Protein AF-A0A923TZ06-F1 (afdb_monomer_lite)

Secondary structure (DSSP, 8-state):
-HHHHHHHS--TTHHHHHHHHHHHHHHH-SSHHHHHHHHHHHHHHHHHHHHH-TT-HHHHHHHHHHHHHS-GGG--GGGHHHHHHHHHHHGGGS-HHHHHHHHHHTTT-SS--GGGG--

Radius of gyration: 14.11 Å; chains: 1; bounding box: 33×33×34 Å

Foldseek 3Di:
DQLVVLVPDPDPCSQLSNLLVLQVVLVVDDDPVSSVVSNVSSCCRLVVVCVVVVLPLLSLVSLLVSLQVDDVVVVSVPCNVVSLVSCLVCLVVDDPVSNVVLCVCLVPDPRDHNVSNPD

Sequence (119 aa):
MAIELVNKSKLKEETAYTGALLMRKAGIASSLKEKLDLFKQGRKKLDGEIEKEHNNAEYRFLRLMIQENAPSVLGYKQSVKEDKELIVSQYHSMDSAVKIAILNYTKTSKVLIKEDFQN

pLDDT: mean 94.45, std 6.36, range [60.38, 98.5]

Structure (mmCIF, N/CA/C/O backbone):
data_AF-A0A923TZ06-F1
#
_entry.id   AF-A0A923TZ06-F1
#
loop_
_atom_site.group_PDB
_atom_site.id
_atom_site.type_symbol
_atom_site.label_atom_id
_atom_site.label_alt_id
_atom_site.label_comp_id
_atom_site.label_asym_id
_atom_site.label_entity_id
_atom_site.label_seq_id
_atom_site.pdbx_PDB_ins_code
_atom_site.Cartn_x
_atom_site.Cartn_y
_atom_site.Cartn_z
_atom_site.occupancy
_atom_site.B_iso_or_equiv
_atom_site.auth_seq_id
_atom_site.auth_comp_id
_atom_site.auth_asym_id
_atom_site.auth_atom_id
_atom_site.pdbx_PDB_model_num
ATOM 1 N N . MET A 1 1 ? 6.301 9.762 15.675 1.00 70.81 1 MET A N 1
ATOM 2 C CA . MET A 1 1 ? 7.634 9.429 15.129 1.00 70.81 1 MET A CA 1
ATOM 3 C C . MET A 1 1 ? 7.627 9.132 13.626 1.00 70.81 1 MET A C 1
ATOM 5 O O . MET A 1 1 ? 8.034 10.008 12.889 1.00 70.81 1 MET A O 1
ATOM 9 N N . ALA A 1 2 ? 7.149 7.981 13.120 1.00 79.12 2 ALA A N 1
ATOM 10 C CA . ALA A 1 2 ? 7.295 7.647 11.684 1.00 79.12 2 ALA A CA 1
ATOM 11 C C . ALA A 1 2 ? 6.600 8.632 10.714 1.00 79.12 2 ALA A C 1
ATOM 13 O O . ALA A 1 2 ? 7.237 9.127 9.794 1.00 79.12 2 ALA A O 1
ATOM 14 N N . ILE A 1 3 ? 5.326 8.975 10.951 1.00 81.62 3 ILE A N 1
ATOM 15 C CA . ILE A 1 3 ? 4.594 9.955 10.118 1.00 81.62 3 ILE A CA 1
ATOM 16 C C . ILE A 1 3 ? 5.247 11.344 10.191 1.00 81.62 3 ILE A C 1
ATOM 18 O O . ILE A 1 3 ? 5.364 12.032 9.188 1.00 81.62 3 ILE A O 1
ATOM 22 N N . GLU A 1 4 ? 5.719 11.753 11.369 1.00 78.06 4 GLU A N 1
ATOM 23 C CA . GLU A 1 4 ? 6.384 13.052 11.547 1.00 78.06 4 GLU A CA 1
ATOM 24 C C . GLU A 1 4 ? 7.727 13.120 10.815 1.00 78.06 4 GLU A C 1
ATOM 26 O O . GLU A 1 4 ? 8.094 14.187 10.338 1.00 78.06 4 GLU A O 1
ATOM 31 N N . LEU A 1 5 ? 8.459 12.004 10.728 1.00 80.38 5 LEU A N 1
ATOM 32 C CA . LEU A 1 5 ? 9.695 11.920 9.949 1.00 80.38 5 LEU A CA 1
ATOM 33 C C . LEU A 1 5 ? 9.408 12.069 8.455 1.00 80.38 5 LEU A C 1
ATOM 35 O O . LEU A 1 5 ? 10.096 12.837 7.791 1.00 80.38 5 LEU A O 1
ATOM 39 N N . VAL A 1 6 ? 8.368 11.395 7.952 1.00 84.19 6 VAL A N 1
ATOM 40 C CA . VAL A 1 6 ? 7.929 11.520 6.555 1.00 84.19 6 VAL A CA 1
ATOM 41 C C . VAL A 1 6 ? 7.504 12.957 6.260 1.00 84.19 6 VAL A C 1
ATOM 43 O O . VAL A 1 6 ? 8.051 13.561 5.349 1.00 84.19 6 VAL A O 1
ATOM 46 N N . ASN A 1 7 ? 6.651 13.561 7.087 1.00 80.00 7 ASN A N 1
ATOM 47 C CA . ASN A 1 7 ? 6.188 14.938 6.873 1.00 80.00 7 ASN A CA 1
ATOM 48 C C . ASN A 1 7 ? 7.303 15.999 6.962 1.00 80.00 7 ASN A C 1
ATOM 50 O O . ASN A 1 7 ? 7.144 17.119 6.490 1.00 80.00 7 ASN A O 1
ATOM 54 N N . LYS A 1 8 ? 8.420 15.690 7.632 1.00 78.38 8 LYS A N 1
ATOM 55 C CA . LYS A 1 8 ? 9.607 16.563 7.683 1.00 78.38 8 LYS A CA 1
ATOM 56 C C . LYS A 1 8 ? 10.597 16.280 6.554 1.00 78.38 8 LYS A C 1
ATOM 58 O O . LYS A 1 8 ? 11.542 17.047 6.369 1.00 78.38 8 LYS A O 1
ATOM 63 N N . SER A 1 9 ? 10.425 15.172 5.842 1.00 76.38 9 SER A N 1
ATOM 64 C CA . SER A 1 9 ? 11.245 14.818 4.691 1.00 76.38 9 SER A CA 1
ATOM 65 C C . SER A 1 9 ? 10.830 15.649 3.473 1.00 76.38 9 SER A C 1
ATOM 67 O O . SER A 1 9 ? 9.700 16.109 3.385 1.00 76.38 9 SER A O 1
ATOM 69 N N . LYS A 1 10 ? 11.742 15.849 2.517 1.00 81.50 10 LYS A N 1
ATOM 70 C CA . LYS A 1 10 ? 11.429 16.468 1.214 1.00 81.50 10 LYS A CA 1
ATOM 71 C C . LYS A 1 10 ? 11.184 15.403 0.137 1.00 81.50 10 LYS A C 1
ATOM 73 O O . LYS A 1 10 ? 11.588 15.587 -1.008 1.00 81.50 10 LYS A O 1
ATOM 78 N N . LEU A 1 11 ? 10.624 14.258 0.530 1.00 82.31 11 LEU A N 1
ATOM 79 C CA . LEU A 1 11 ? 10.358 13.149 -0.383 1.00 82.31 11 LEU A CA 1
ATOM 80 C C . LEU A 1 11 ? 9.192 13.509 -1.300 1.00 82.31 11 LEU A C 1
ATOM 82 O O . LEU A 1 11 ? 8.203 14.090 -0.856 1.00 82.31 11 LEU A O 1
ATOM 86 N N . LYS A 1 12 ? 9.290 13.135 -2.575 1.00 86.69 12 LYS A N 1
ATOM 87 C CA . LYS A 1 12 ? 8.192 13.328 -3.529 1.00 86.69 12 LYS A CA 1
ATOM 88 C C . LYS A 1 12 ? 6.991 12.445 -3.147 1.00 86.69 12 LYS A C 1
ATOM 90 O O . LYS A 1 12 ? 5.843 12.818 -3.361 1.00 86.69 12 LYS A O 1
ATOM 95 N N . GLU A 1 13 ? 7.269 11.321 -2.498 1.00 91.50 13 GLU A N 1
ATOM 96 C CA . GLU A 1 13 ? 6.350 10.252 -2.116 1.00 91.50 13 GLU A CA 1
ATOM 97 C C . GLU A 1 13 ? 5.674 10.491 -0.749 1.00 91.50 13 GLU A C 1
ATOM 99 O O . GLU A 1 13 ? 4.907 9.647 -0.276 1.00 91.50 13 GLU A O 1
ATOM 104 N N . GLU A 1 14 ? 5.931 11.637 -0.096 1.00 93.06 14 GLU A N 1
ATOM 105 C CA . GLU A 1 14 ? 5.487 11.954 1.274 1.00 93.06 14 GLU A CA 1
ATOM 106 C C . GLU A 1 14 ? 4.001 11.634 1.500 1.00 93.06 14 GLU A C 1
ATOM 108 O O . GLU A 1 14 ? 3.627 10.981 2.479 1.00 93.06 14 GLU A O 1
ATOM 113 N N . THR A 1 15 ? 3.138 12.060 0.573 1.00 95.88 15 THR A N 1
ATOM 114 C CA . THR A 1 15 ? 1.687 11.886 0.712 1.00 95.88 15 THR A CA 1
ATOM 115 C C . THR A 1 15 ? 1.281 10.414 0.668 1.00 95.88 15 THR A C 1
ATOM 117 O O . THR A 1 15 ? 0.458 9.995 1.490 1.00 95.88 15 THR A O 1
ATOM 120 N N . ALA A 1 16 ? 1.871 9.621 -0.232 1.00 97.19 16 ALA A N 1
ATOM 121 C CA . ALA A 1 16 ? 1.590 8.193 -0.356 1.00 97.19 16 ALA A CA 1
ATOM 122 C C . ALA A 1 16 ? 2.058 7.430 0.893 1.00 97.19 16 ALA A C 1
ATOM 124 O O . ALA A 1 16 ? 1.291 6.658 1.478 1.00 97.19 16 ALA A O 1
ATOM 125 N N . TYR A 1 17 ? 3.273 7.715 1.372 1.00 96.62 17 TYR A N 1
ATOM 126 C CA . TYR A 1 17 ? 3.815 7.119 2.596 1.00 96.62 17 TYR A CA 1
ATOM 127 C C . TYR A 1 17 ? 2.995 7.478 3.832 1.00 96.62 17 TYR A C 1
ATOM 129 O O . TYR A 1 17 ? 2.642 6.596 4.620 1.00 96.62 17 TYR A O 1
ATOM 137 N N . THR A 1 18 ? 2.623 8.748 3.993 1.00 97.12 18 THR A N 1
ATOM 138 C CA . THR A 1 18 ? 1.745 9.170 5.088 1.00 97.12 18 THR A CA 1
ATOM 139 C C . THR A 1 18 ? 0.382 8.489 4.992 1.00 97.12 18 THR A C 1
ATOM 141 O O . THR A 1 18 ? -0.148 8.042 6.011 1.00 97.12 18 THR A O 1
ATOM 144 N N . GLY A 1 19 ? -0.165 8.330 3.783 1.00 97.94 19 GLY A N 1
ATOM 145 C CA . GLY A 1 19 ? -1.387 7.564 3.546 1.00 97.94 19 GLY A CA 1
ATOM 146 C C . GLY A 1 19 ? -1.286 6.126 4.058 1.00 97.94 19 GLY A C 1
ATOM 147 O O . GLY A 1 19 ? -2.084 5.704 4.900 1.00 97.94 19 GLY A O 1
ATOM 148 N N . ALA A 1 20 ? -0.250 5.404 3.632 1.00 97.62 20 ALA A N 1
ATOM 149 C CA . ALA A 1 20 ? -0.012 4.024 4.040 1.00 97.62 20 ALA A CA 1
ATOM 150 C C . ALA A 1 20 ? 0.202 3.879 5.559 1.00 97.62 20 ALA A C 1
ATOM 152 O O . ALA A 1 20 ? -0.364 2.988 6.200 1.00 97.62 20 ALA A O 1
ATOM 153 N N . LEU A 1 21 ? 0.969 4.789 6.168 1.00 97.19 21 LEU A N 1
ATOM 154 C CA . LEU A 1 21 ? 1.223 4.791 7.610 1.00 97.19 21 LEU A CA 1
ATOM 155 C C . LEU A 1 21 ? -0.043 5.056 8.430 1.00 97.19 21 LEU A C 1
ATOM 157 O O . LEU A 1 21 ? -0.219 4.435 9.480 1.00 97.19 21 LEU A O 1
ATOM 161 N N . LEU A 1 22 ? -0.941 5.928 7.964 1.00 98.19 22 LEU A N 1
ATOM 162 C CA . LEU A 1 22 ? -2.236 6.158 8.611 1.00 98.19 22 LEU A CA 1
ATOM 163 C C . LEU A 1 22 ? -3.113 4.901 8.576 1.00 98.19 22 LEU A C 1
ATOM 165 O O . LEU A 1 22 ? -3.673 4.522 9.605 1.00 98.19 22 LEU A O 1
ATOM 169 N N . MET A 1 23 ? -3.178 4.202 7.438 1.00 97.81 23 MET A N 1
ATOM 170 C CA . MET A 1 23 ? -3.941 2.949 7.331 1.00 97.81 23 MET A CA 1
ATOM 171 C C . MET A 1 23 ? -3.335 1.840 8.194 1.00 97.81 23 MET A C 1
ATOM 173 O O . MET A 1 23 ? -4.064 1.095 8.847 1.00 97.81 23 MET A O 1
ATOM 177 N N . ARG A 1 24 ? -2.003 1.762 8.283 1.00 95.81 24 ARG A N 1
ATOM 178 C CA . ARG A 1 24 ? -1.333 0.845 9.214 1.00 95.81 24 ARG A CA 1
ATOM 179 C C . ARG A 1 24 ? -1.646 1.195 10.670 1.00 95.81 24 ARG A C 1
ATOM 181 O O . ARG A 1 24 ? -1.942 0.300 11.459 1.00 95.81 24 ARG A O 1
ATOM 188 N N . LYS A 1 25 ? -1.629 2.486 11.027 1.00 96.00 25 LYS A N 1
ATOM 189 C CA . LYS A 1 25 ? -1.999 2.965 12.368 1.00 96.00 25 LYS A CA 1
ATOM 190 C C . LYS A 1 25 ? -3.449 2.605 12.707 1.00 96.00 25 LYS A C 1
ATOM 192 O O . LYS A 1 25 ? -3.720 2.205 13.836 1.00 96.00 25 LYS A O 1
ATOM 197 N N . ALA A 1 26 ? -4.359 2.657 11.734 1.00 96.69 26 ALA A N 1
ATOM 198 C CA . ALA A 1 26 ? -5.741 2.218 11.913 1.00 96.69 26 ALA A CA 1
ATOM 199 C C . ALA A 1 26 ? -5.851 0.750 12.362 1.00 96.69 26 ALA A C 1
ATOM 201 O O . ALA A 1 26 ? -6.737 0.416 13.143 1.00 96.69 26 ALA A O 1
ATOM 202 N N . GLY A 1 27 ? -4.943 -0.129 11.925 1.00 93.81 27 GLY A N 1
ATOM 203 C CA . GLY A 1 27 ? -4.931 -1.536 12.339 1.00 93.81 27 GLY A CA 1
ATOM 204 C C . GLY A 1 27 ? -4.688 -1.745 13.839 1.00 93.81 27 GLY A C 1
ATOM 205 O O . GLY A 1 27 ? -5.172 -2.727 14.401 1.00 93.81 27 GLY A O 1
ATOM 206 N N . ILE A 1 28 ? -3.999 -0.804 14.495 1.00 94.62 28 ILE A N 1
ATOM 207 C CA . ILE A 1 28 ? -3.585 -0.898 15.906 1.00 94.62 28 ILE A CA 1
ATOM 208 C C . ILE A 1 28 ? -4.276 0.115 16.834 1.00 94.62 28 ILE A C 1
ATOM 210 O O . ILE A 1 28 ? -4.014 0.108 18.032 1.00 94.62 28 ILE A O 1
ATOM 214 N N . ALA A 1 29 ? -5.134 0.995 16.311 1.00 95.62 29 ALA A N 1
ATOM 215 C CA . ALA A 1 29 ? -5.852 1.980 17.123 1.00 95.62 29 ALA A CA 1
ATOM 216 C C . ALA A 1 29 ? -6.884 1.322 18.061 1.00 95.62 29 ALA A C 1
ATOM 218 O O . ALA A 1 29 ? -7.399 0.238 17.778 1.00 95.62 29 ALA A O 1
ATOM 219 N N . SER A 1 30 ? -7.219 1.980 19.174 1.00 93.31 30 SER A N 1
ATOM 220 C CA . SER A 1 30 ? -8.024 1.362 20.241 1.00 93.31 30 SER A CA 1
ATOM 221 C C . SER A 1 30 ? -9.529 1.406 19.974 1.00 93.31 30 SER A C 1
ATOM 223 O O . SER A 1 30 ? -10.240 0.453 20.285 1.00 93.31 30 SER A O 1
ATOM 225 N N . SER A 1 31 ? -10.039 2.494 19.387 1.00 96.44 31 SER A N 1
ATOM 226 C CA . SER A 1 31 ? -11.482 2.688 19.182 1.00 96.44 31 SER A CA 1
ATOM 227 C C . SER A 1 31 ? -11.898 2.486 17.726 1.00 96.44 31 SER A C 1
ATOM 229 O O . SER A 1 31 ? -11.190 2.895 16.809 1.00 96.44 31 SER A O 1
ATOM 231 N N . LEU A 1 32 ? -13.085 1.914 17.489 1.00 94.25 32 LEU A N 1
ATOM 232 C CA . LEU A 1 32 ? -13.605 1.703 16.130 1.00 94.25 32 LEU A CA 1
ATOM 233 C C . LEU A 1 32 ? -13.704 3.013 15.331 1.00 94.25 32 LEU A C 1
ATOM 235 O O . LEU A 1 32 ? -13.368 3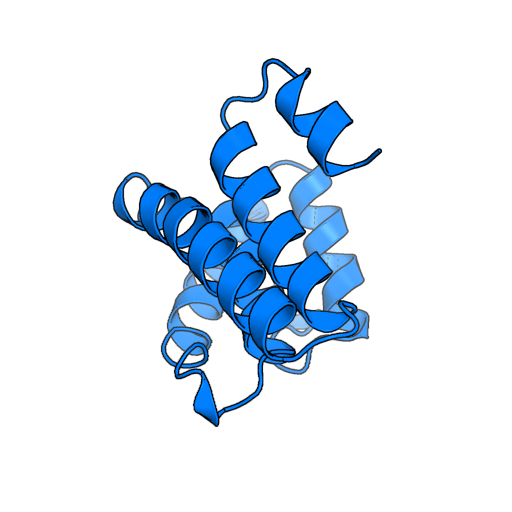.039 14.149 1.00 94.25 32 LEU A O 1
ATOM 239 N N . LYS A 1 33 ? -14.126 4.103 15.984 1.00 96.25 33 LYS A N 1
ATOM 240 C CA . LYS A 1 33 ? -14.206 5.431 15.365 1.00 96.25 33 LYS A CA 1
ATOM 241 C C . LYS A 1 33 ? -12.837 5.884 14.853 1.00 96.25 33 LYS A C 1
ATOM 243 O O . LYS A 1 33 ? -12.735 6.291 13.702 1.00 96.25 33 LYS A O 1
ATOM 248 N N . GLU A 1 34 ? -11.800 5.767 15.681 1.00 96.75 34 GLU A N 1
ATOM 249 C CA . GLU A 1 34 ? -10.433 6.137 15.306 1.00 96.75 34 GLU A CA 1
ATOM 250 C C . GLU A 1 34 ? -9.882 5.232 14.198 1.00 96.75 34 GLU A C 1
ATOM 252 O O . GLU A 1 34 ? -9.304 5.736 13.238 1.00 96.75 34 GLU A O 1
ATOM 257 N N . LYS A 1 35 ? -10.123 3.912 14.265 1.00 96.69 35 LYS A N 1
ATOM 258 C CA . LYS A 1 35 ? -9.746 2.981 13.186 1.00 96.69 35 LYS A CA 1
ATOM 259 C C . LYS A 1 35 ? -10.328 3.430 11.846 1.00 96.69 35 LYS A C 1
ATOM 261 O O . LYS A 1 35 ? -9.608 3.531 10.857 1.00 96.69 35 LYS A O 1
ATOM 266 N N . LEU A 1 36 ? -11.631 3.710 11.809 1.00 96.62 36 LEU A N 1
ATOM 267 C CA . LEU A 1 36 ? -12.316 4.107 10.580 1.00 96.62 36 LEU A CA 1
ATOM 268 C C . LEU A 1 36 ? -11.841 5.467 10.063 1.00 96.62 36 LEU A C 1
ATOM 270 O O . LEU A 1 36 ? -11.671 5.625 8.857 1.00 96.62 36 LEU A O 1
ATOM 274 N N . ASP A 1 37 ? -11.626 6.431 10.953 1.00 97.56 37 ASP A N 1
ATOM 275 C CA . ASP A 1 37 ? -11.149 7.765 10.594 1.00 97.56 37 ASP A CA 1
ATOM 276 C C . ASP A 1 37 ? -9.732 7.719 9.998 1.00 97.56 37 ASP A C 1
ATOM 278 O O . ASP A 1 37 ? -9.517 8.152 8.864 1.00 97.56 37 ASP A O 1
ATOM 282 N N . LEU A 1 38 ? -8.790 7.074 10.696 1.00 98.12 38 LEU A N 1
ATOM 283 C CA . LEU A 1 38 ? -7.417 6.889 10.221 1.00 98.12 38 LEU A CA 1
ATOM 284 C C . LEU A 1 38 ? -7.367 6.131 8.891 1.00 98.12 38 LEU A C 1
ATOM 286 O O . LEU A 1 38 ? -6.635 6.527 7.983 1.00 98.12 38 LEU A O 1
ATOM 290 N N . PHE A 1 39 ? -8.163 5.066 8.751 1.00 97.75 39 PHE A N 1
ATOM 291 C CA . PHE A 1 39 ? -8.212 4.293 7.515 1.00 97.75 39 PHE A CA 1
ATOM 292 C C . PHE A 1 39 ? -8.730 5.138 6.348 1.00 97.75 39 PHE A C 1
ATOM 294 O O . PHE A 1 39 ? -8.129 5.122 5.279 1.00 97.75 39 PHE A O 1
ATOM 301 N N . LYS A 1 40 ? -9.806 5.912 6.542 1.00 97.81 40 LYS A N 1
ATOM 302 C CA . LYS A 1 40 ? -10.367 6.788 5.498 1.00 97.81 40 LYS A CA 1
ATOM 303 C C . LYS A 1 40 ? -9.394 7.892 5.091 1.00 97.81 40 LYS A C 1
ATOM 305 O O . LYS A 1 40 ? -9.231 8.140 3.898 1.00 97.81 40 LYS A O 1
ATOM 310 N N . GLN A 1 41 ? -8.736 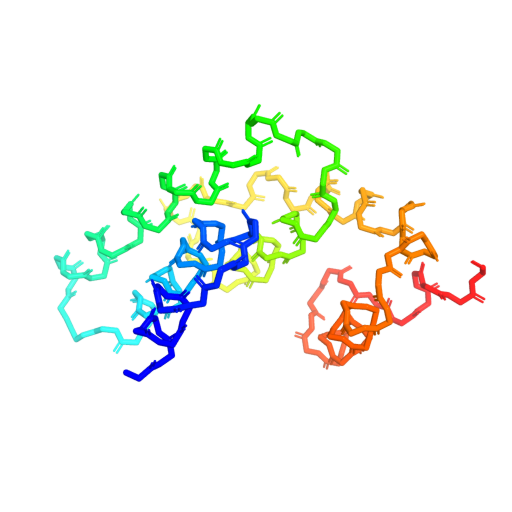8.532 6.056 1.00 98.19 41 GLN A N 1
ATOM 311 C CA . GLN A 1 41 ? -7.734 9.562 5.777 1.00 98.19 41 GLN A CA 1
ATOM 312 C C . GLN A 1 41 ? -6.535 8.990 5.019 1.00 98.19 41 GLN A C 1
ATOM 314 O O . GLN A 1 41 ? -6.093 9.575 4.030 1.00 98.19 41 GLN A O 1
ATOM 319 N N . GLY A 1 42 ? -6.038 7.835 5.462 1.00 98.25 42 GLY A N 1
ATOM 320 C CA . GLY A 1 42 ? -4.927 7.157 4.813 1.00 98.25 42 GLY A CA 1
ATOM 321 C C . GLY A 1 42 ? -5.268 6.703 3.395 1.00 98.25 42 GLY A C 1
ATOM 322 O O . GLY A 1 42 ? -4.524 7.004 2.464 1.00 98.25 42 GLY A O 1
ATOM 323 N N . ARG A 1 43 ? -6.451 6.099 3.219 1.00 98.06 43 ARG A N 1
ATOM 324 C CA . ARG A 1 43 ? -6.983 5.680 1.918 1.00 98.06 43 ARG A CA 1
ATOM 325 C C . ARG A 1 43 ? -7.083 6.852 0.954 1.00 98.06 43 ARG A C 1
ATOM 327 O O . ARG A 1 43 ? -6.575 6.760 -0.150 1.00 98.06 43 ARG A O 1
ATOM 334 N N . L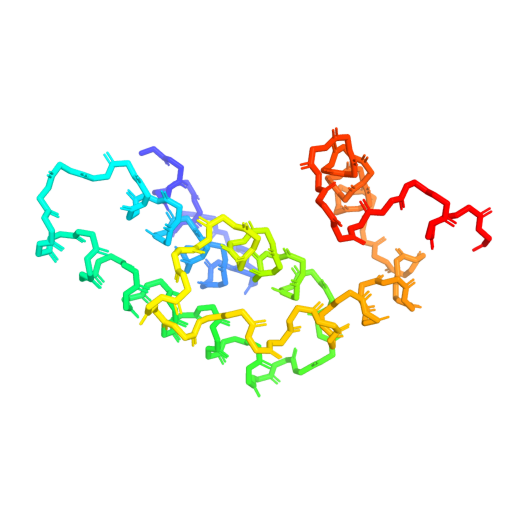YS A 1 44 ? -7.671 7.976 1.381 1.00 98.38 44 LYS A N 1
ATOM 335 C CA . LYS A 1 44 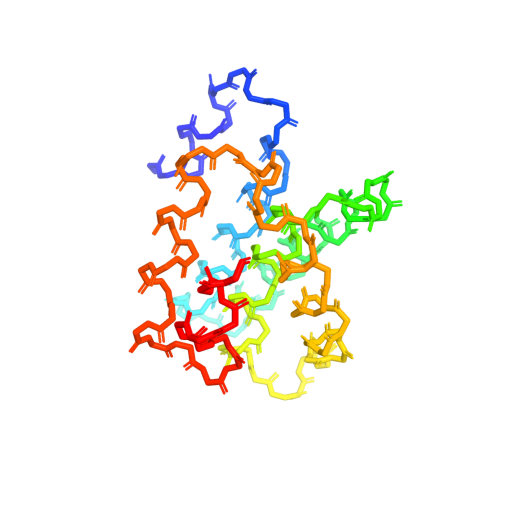? -7.795 9.181 0.545 1.00 98.38 44 LYS A CA 1
ATOM 336 C C . LYS A 1 44 ? -6.438 9.677 0.036 1.00 98.38 44 LYS A C 1
ATOM 338 O O . LYS A 1 44 ? -6.349 10.133 -1.096 1.00 98.38 44 LYS A O 1
ATOM 343 N N . LYS A 1 45 ? -5.399 9.617 0.873 1.00 98.44 45 LYS A N 1
ATOM 344 C CA . LYS A 1 45 ? -4.044 10.039 0.496 1.00 98.44 45 LYS A CA 1
ATOM 345 C C . LYS A 1 45 ? -3.393 9.055 -0.472 1.00 98.44 45 LYS A C 1
A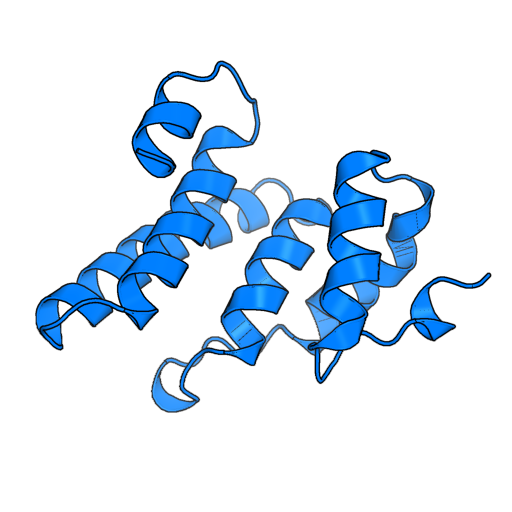TOM 347 O O . LYS A 1 45 ? -2.972 9.470 -1.541 1.00 98.44 45 LYS A O 1
ATOM 352 N N . LEU A 1 46 ? -3.332 7.773 -0.110 1.00 98.50 46 LEU A N 1
ATOM 353 C CA . LEU A 1 46 ? -2.652 6.766 -0.923 1.00 98.50 46 LEU A CA 1
ATOM 354 C C . LEU A 1 46 ? -3.375 6.522 -2.252 1.00 98.50 46 LEU A C 1
ATOM 356 O O . LEU A 1 46 ? -2.743 6.584 -3.301 1.00 98.50 46 LEU A O 1
ATOM 360 N N . ASP A 1 47 ? -4.693 6.303 -2.218 1.00 98.19 47 ASP A N 1
ATOM 361 C CA . ASP A 1 47 ? -5.479 6.085 -3.436 1.00 98.19 47 ASP A CA 1
ATOM 362 C C . ASP A 1 47 ? -5.438 7.339 -4.330 1.00 98.19 47 ASP A C 1
ATOM 364 O O . ASP A 1 47 ? -5.315 7.211 -5.541 1.00 98.19 47 ASP A O 1
ATOM 368 N N . GLY A 1 48 ? -5.431 8.546 -3.747 1.00 98.12 48 GLY A N 1
ATOM 369 C CA . GLY A 1 48 ? -5.308 9.794 -4.505 1.00 98.12 48 GLY A CA 1
ATOM 370 C C . GLY A 1 48 ? -3.954 9.977 -5.204 1.00 98.12 48 GLY A C 1
ATOM 371 O O . GLY A 1 48 ? -3.906 10.537 -6.295 1.00 98.12 48 GLY A O 1
ATOM 372 N N . GLU A 1 49 ? -2.850 9.499 -4.624 1.00 98.19 49 GLU A N 1
ATOM 373 C CA . GLU A 1 49 ? -1.548 9.484 -5.314 1.00 98.19 49 GLU A CA 1
ATOM 374 C C . GLU A 1 49 ? -1.490 8.391 -6.389 1.00 98.19 49 GLU A C 1
ATOM 376 O O . GLU A 1 49 ? -0.943 8.614 -7.466 1.00 98.19 49 GLU A O 1
ATOM 381 N N . ILE A 1 50 ? -2.130 7.243 -6.155 1.00 98.19 50 ILE A N 1
ATOM 382 C CA . ILE A 1 50 ? -2.287 6.178 -7.157 1.00 98.19 50 ILE A CA 1
ATOM 383 C C . ILE A 1 50 ? -3.130 6.643 -8.351 1.00 98.19 50 ILE A C 1
ATOM 385 O O . ILE A 1 50 ? -2.868 6.247 -9.485 1.00 98.19 50 ILE A O 1
ATOM 389 N N . GLU A 1 51 ? -4.137 7.481 -8.120 1.00 97.62 51 GLU A N 1
ATOM 390 C CA . GLU A 1 51 ? -4.938 8.085 -9.185 1.00 97.62 51 GLU A CA 1
ATOM 391 C C . GLU A 1 51 ? -4.137 9.078 -10.037 1.00 97.62 51 GLU A C 1
ATOM 393 O O . GLU A 1 51 ? -4.412 9.233 -11.220 1.00 97.62 51 GLU A O 1
ATOM 398 N N . LYS A 1 52 ? -3.126 9.743 -9.471 1.00 97.50 52 LYS A N 1
ATOM 399 C CA . LYS A 1 52 ? -2.251 10.653 -10.230 1.00 97.50 52 LYS A CA 1
ATOM 400 C C . LYS A 1 52 ? -1.140 9.903 -10.953 1.00 97.50 52 LYS A C 1
ATOM 402 O O . LYS A 1 52 ? -0.803 10.231 -12.086 1.00 97.50 52 LYS A O 1
ATOM 407 N N . GLU A 1 53 ? -0.567 8.902 -10.294 1.00 96.31 53 GLU A N 1
ATOM 408 C CA . GLU A 1 53 ? 0.543 8.104 -10.802 1.00 96.31 53 GLU A CA 1
ATOM 409 C C . GLU A 1 53 ? 0.116 6.636 -10.955 1.00 96.31 53 GLU A C 1
ATOM 411 O O . GLU A 1 53 ? 0.615 5.734 -10.280 1.00 96.31 53 GLU A O 1
ATOM 416 N N . HIS A 1 54 ? -0.810 6.380 -11.886 1.00 95.12 54 HIS A N 1
ATOM 417 C CA . HIS A 1 54 ? -1.403 5.055 -12.113 1.00 95.12 54 HIS A CA 1
ATOM 418 C C . HIS A 1 54 ? -0.402 3.933 -12.409 1.00 95.12 54 HIS A C 1
ATOM 420 O O . HIS A 1 54 ? -0.744 2.771 -12.218 1.00 95.12 54 HIS A O 1
ATOM 426 N N . ASN A 1 55 ? 0.812 4.251 -12.853 1.00 95.38 55 ASN A N 1
ATOM 427 C CA . ASN A 1 55 ? 1.848 3.261 -13.137 1.00 95.38 55 ASN A CA 1
ATOM 428 C C . ASN A 1 55 ? 2.935 3.203 -12.058 1.00 95.38 55 ASN A C 1
ATOM 430 O O . ASN A 1 55 ? 3.905 2.483 -12.247 1.00 95.38 55 ASN A O 1
ATOM 434 N N . ASN A 1 56 ? 2.796 3.927 -10.943 1.00 97.12 56 ASN A N 1
ATOM 435 C CA . ASN A 1 56 ? 3.767 3.884 -9.856 1.00 97.12 56 ASN A CA 1
ATOM 436 C C . ASN A 1 56 ? 3.603 2.585 -9.050 1.00 97.12 56 ASN A C 1
ATOM 438 O O . ASN A 1 56 ? 2.716 2.440 -8.201 1.00 97.12 56 ASN A O 1
ATOM 442 N N . ALA A 1 57 ? 4.461 1.613 -9.349 1.00 97.56 57 ALA A N 1
ATOM 443 C CA . ALA A 1 57 ? 4.397 0.290 -8.754 1.00 97.56 57 ALA A CA 1
ATOM 444 C C . ALA A 1 57 ? 4.850 0.254 -7.279 1.00 97.56 57 ALA A C 1
ATOM 446 O O . ALA A 1 57 ? 4.435 -0.639 -6.540 1.00 97.56 57 ALA A O 1
ATOM 447 N N . GLU A 1 58 ? 5.597 1.254 -6.800 1.00 97.44 58 GLU A N 1
ATOM 448 C CA . GLU A 1 58 ? 5.866 1.412 -5.367 1.00 97.44 58 GLU A CA 1
ATOM 449 C C . GLU A 1 58 ? 4.584 1.768 -4.601 1.00 97.44 58 GLU A C 1
ATOM 451 O O . GLU A 1 58 ? 4.283 1.166 -3.568 1.00 97.44 58 GLU A O 1
ATOM 456 N N . TYR A 1 59 ? 3.763 2.677 -5.132 1.00 98.19 59 TYR A N 1
ATOM 457 C CA . TYR A 1 59 ? 2.480 3.011 -4.506 1.00 98.19 59 TYR A CA 1
ATOM 458 C C . TYR A 1 59 ? 1.520 1.820 -4.512 1.00 98.19 59 TYR A C 1
ATOM 460 O O . TYR A 1 59 ? 0.811 1.586 -3.529 1.00 98.19 59 TYR A O 1
ATOM 468 N N . ARG A 1 60 ? 1.539 1.014 -5.582 1.00 98.31 60 ARG A N 1
ATOM 469 C CA . ARG A 1 60 ? 0.801 -0.256 -5.611 1.00 98.31 60 ARG A CA 1
ATOM 470 C C . ARG A 1 60 ? 1.298 -1.237 -4.563 1.00 98.31 60 ARG A C 1
ATOM 472 O O . ARG A 1 60 ? 0.476 -1.865 -3.903 1.00 98.31 60 ARG A O 1
ATOM 479 N N . PHE A 1 61 ? 2.607 -1.320 -4.342 1.00 98.44 61 PHE A N 1
ATOM 480 C CA . PHE A 1 61 ? 3.163 -2.152 -3.279 1.00 98.44 61 PHE A CA 1
ATOM 481 C C . PHE A 1 61 ? 2.687 -1.711 -1.888 1.00 98.44 61 PHE A C 1
ATOM 483 O O . PHE A 1 61 ? 2.242 -2.549 -1.100 1.00 98.44 61 PHE A O 1
ATOM 490 N N . LEU A 1 62 ? 2.679 -0.404 -1.603 1.00 98.19 62 LEU A N 1
ATOM 491 C CA . LEU A 1 62 ? 2.115 0.128 -0.355 1.00 98.19 62 LEU A CA 1
ATOM 492 C C . LEU A 1 62 ? 0.649 -0.275 -0.172 1.00 98.19 62 LEU A C 1
ATOM 494 O O . LEU A 1 62 ? 0.263 -0.725 0.911 1.00 98.19 62 LEU A O 1
ATOM 498 N N . ARG A 1 63 ? -0.164 -0.130 -1.227 1.00 98.44 63 ARG A N 1
ATOM 499 C CA . ARG A 1 63 ? -1.583 -0.491 -1.193 1.00 98.44 63 ARG A CA 1
ATOM 500 C C . ARG A 1 63 ? -1.765 -1.987 -0.966 1.00 98.44 63 ARG A C 1
ATOM 502 O O . ARG A 1 63 ? -2.485 -2.353 -0.037 1.00 98.44 63 ARG A O 1
ATOM 509 N N . LEU A 1 64 ? -1.067 -2.836 -1.718 1.00 98.50 64 LEU A N 1
ATOM 510 C CA . LEU A 1 64 ? -1.148 -4.293 -1.608 1.00 98.50 64 LEU A CA 1
ATOM 511 C C . LEU A 1 64 ? -0.877 -4.770 -0.176 1.00 98.50 64 LEU A C 1
ATOM 513 O O . LEU A 1 64 ? -1.685 -5.520 0.378 1.00 98.50 64 LEU A O 1
ATOM 517 N N . MET A 1 65 ? 0.176 -4.256 0.475 1.00 97.56 65 MET A N 1
ATOM 518 C CA . MET A 1 65 ? 0.481 -4.599 1.873 1.00 97.56 65 MET A CA 1
ATOM 519 C C . MET A 1 65 ? -0.700 -4.336 2.821 1.00 97.56 65 MET A C 1
ATOM 521 O O . MET A 1 65 ? -0.939 -5.087 3.772 1.00 97.56 65 MET A O 1
ATOM 525 N N . ILE A 1 66 ? -1.453 -3.261 2.582 1.00 97.50 66 ILE A N 1
ATOM 526 C CA . ILE A 1 66 ? -2.619 -2.892 3.391 1.00 97.50 66 ILE A CA 1
ATOM 527 C C . ILE A 1 66 ? -3.820 -3.767 3.025 1.00 97.50 66 ILE A C 1
ATOM 529 O O . ILE A 1 66 ? -4.531 -4.231 3.917 1.00 97.50 66 ILE A O 1
ATOM 533 N N . GLN A 1 67 ? -4.041 -4.029 1.736 1.00 97.69 67 GLN A N 1
ATOM 534 C CA . GLN A 1 67 ? -5.145 -4.858 1.251 1.00 97.69 67 GLN A CA 1
ATOM 535 C C . GLN A 1 67 ? -5.104 -6.276 1.822 1.00 97.69 67 GLN A C 1
ATOM 537 O O . GLN A 1 67 ? -6.138 -6.790 2.255 1.00 97.69 67 GLN A O 1
ATOM 542 N N . GLU A 1 68 ? -3.925 -6.895 1.886 1.00 96.19 68 GLU A N 1
ATOM 543 C CA . GLU A 1 68 ? -3.761 -8.251 2.424 1.00 96.19 68 GLU A CA 1
ATOM 544 C C . GLU A 1 68 ? -4.157 -8.368 3.904 1.00 96.19 68 GLU A C 1
ATOM 546 O O . GLU A 1 68 ? -4.625 -9.422 4.350 1.00 96.19 68 GLU A O 1
ATOM 551 N N . ASN A 1 69 ? -4.029 -7.268 4.649 1.00 93.62 69 ASN A N 1
ATOM 552 C CA . ASN A 1 69 ? -4.292 -7.199 6.085 1.00 93.62 69 ASN A CA 1
ATOM 553 C C . ASN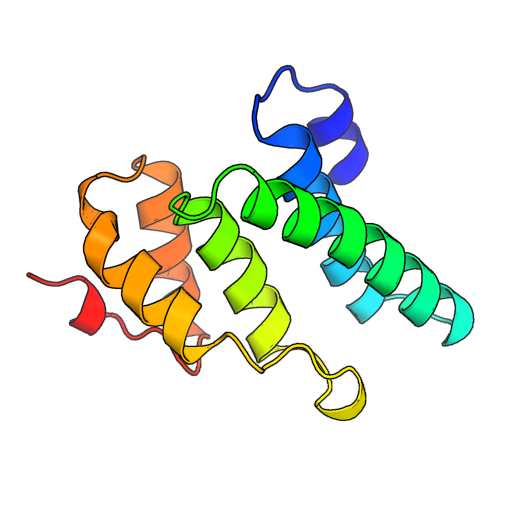 A 1 69 ? -5.640 -6.541 6.434 1.00 93.62 69 ASN A C 1
ATOM 555 O O . ASN A 1 69 ? -6.080 -6.604 7.583 1.00 93.62 69 ASN A O 1
ATOM 559 N N . ALA A 1 70 ? -6.320 -5.920 5.468 1.00 94.12 70 ALA A N 1
ATOM 560 C CA . ALA A 1 70 ? -7.585 -5.235 5.700 1.00 94.12 70 ALA A CA 1
ATOM 561 C C . ALA A 1 70 ? -8.759 -6.227 5.883 1.00 94.12 70 ALA A C 1
ATOM 563 O O . ALA A 1 70 ? -8.850 -7.234 5.171 1.00 94.12 70 ALA A O 1
ATOM 564 N N . PRO A 1 71 ? -9.722 -5.950 6.783 1.00 91.69 71 PRO A N 1
ATOM 565 C CA . PRO A 1 71 ? -10.984 -6.685 6.844 1.00 91.69 71 PRO A CA 1
ATOM 566 C C . PRO A 1 71 ? -11.793 -6.555 5.547 1.00 91.69 71 PRO A C 1
ATOM 568 O O . PRO A 1 71 ? -11.909 -5.465 4.987 1.00 91.69 71 PRO A O 1
ATOM 571 N N . SER A 1 72 ? -12.419 -7.646 5.094 1.00 92.12 72 SER A N 1
ATOM 572 C CA . SER A 1 72 ? -13.174 -7.662 3.829 1.00 92.12 72 SER A CA 1
ATOM 573 C C . SER A 1 72 ? -14.341 -6.662 3.800 1.00 92.12 72 SER A C 1
ATOM 575 O O . SER A 1 72 ? -14.630 -6.105 2.746 1.00 92.12 72 SER A O 1
ATOM 577 N N . VAL A 1 73 ? -14.951 -6.361 4.955 1.00 91.44 73 VAL A N 1
ATOM 578 C CA . VAL A 1 73 ? -16.043 -5.373 5.097 1.00 91.44 73 VAL A CA 1
ATOM 579 C C . VAL A 1 73 ? -15.648 -3.952 4.669 1.00 91.44 73 VAL A C 1
ATOM 581 O O . VAL A 1 73 ? -16.513 -3.150 4.340 1.00 91.44 73 VAL A O 1
ATOM 584 N N . LEU A 1 74 ? -14.349 -3.626 4.635 1.00 91.88 74 LEU A N 1
ATOM 585 C CA . LEU A 1 74 ? -13.876 -2.307 4.200 1.00 91.88 74 LEU A CA 1
ATOM 586 C C . LEU A 1 74 ? -13.848 -2.138 2.676 1.00 91.88 74 LEU A C 1
ATOM 588 O O . LEU A 1 74 ? -13.582 -1.029 2.209 1.00 91.88 74 LEU A O 1
ATOM 592 N N . GLY A 1 75 ? -14.072 -3.212 1.906 1.00 94.00 75 GLY A N 1
ATOM 593 C CA . GLY A 1 75 ? -14.062 -3.154 0.443 1.00 94.00 75 GLY A CA 1
ATOM 594 C C . GLY A 1 75 ? -12.770 -2.534 -0.089 1.00 94.00 75 GLY A C 1
ATOM 595 O O . GLY A 1 75 ? -12.821 -1.572 -0.856 1.00 94.00 75 GLY A O 1
ATOM 596 N N . TYR A 1 76 ? -11.623 -2.997 0.428 1.00 96.12 76 TYR A N 1
ATOM 597 C CA . TYR A 1 76 ? -10.302 -2.518 0.003 1.00 96.12 76 TYR A CA 1
ATOM 598 C C . TYR A 1 76 ? -9.513 -3.548 -0.812 1.00 96.12 76 TYR A C 1
ATOM 600 O O . TYR A 1 76 ? -8.515 -3.192 -1.416 1.00 96.12 76 TYR A O 1
ATOM 608 N N . LYS A 1 77 ? -9.961 -4.807 -0.892 1.00 95.38 77 LYS A N 1
ATOM 609 C CA . LYS A 1 77 ? -9.232 -5.915 -1.542 1.00 95.38 77 LYS A CA 1
ATOM 610 C C . LYS A 1 77 ? -9.413 -6.022 -3.063 1.00 95.38 77 LYS A C 1
ATOM 612 O O . LYS A 1 77 ? -8.872 -6.936 -3.672 1.00 95.38 77 LYS A O 1
ATOM 617 N N . GLN A 1 78 ? -10.180 -5.130 -3.679 1.00 95.38 78 GLN A N 1
ATOM 618 C CA . GLN A 1 78 ? -10.592 -5.231 -5.083 1.00 95.38 78 GLN A CA 1
ATOM 619 C C . GLN A 1 78 ? -9.436 -5.129 -6.089 1.00 95.38 78 GLN A C 1
ATOM 621 O O . GLN A 1 78 ? -9.525 -5.724 -7.156 1.00 95.38 78 GLN A O 1
ATOM 626 N N . SER A 1 79 ? -8.349 -4.431 -5.743 1.00 97.00 79 SER A N 1
ATOM 627 C CA . SER A 1 79 ? -7.210 -4.213 -6.651 1.00 97.00 79 SER A CA 1
ATOM 628 C C . SER A 1 79 ? -6.012 -5.122 -6.367 1.00 97.00 79 SER A C 1
ATOM 630 O O . SER A 1 79 ? -4.968 -4.929 -6.969 1.00 97.00 79 SER A O 1
ATOM 632 N N . VAL A 1 80 ? -6.134 -6.131 -5.494 1.00 98.12 80 VAL A N 1
ATOM 633 C CA . VAL A 1 80 ? -4.996 -6.998 -5.112 1.00 98.12 80 VAL A CA 1
ATOM 634 C C . VAL A 1 80 ? -4.323 -7.642 -6.328 1.00 98.12 80 VAL A C 1
ATOM 636 O O . VAL A 1 80 ? -3.098 -7.689 -6.408 1.00 98.12 80 VAL A O 1
ATOM 639 N N . LYS A 1 81 ? -5.124 -8.131 -7.283 1.00 97.94 81 LYS A N 1
ATOM 640 C CA . LYS A 1 81 ? -4.613 -8.765 -8.504 1.00 97.94 81 LYS A CA 1
ATOM 641 C C . LYS A 1 81 ? -3.881 -7.758 -9.398 1.00 97.94 81 LYS A C 1
ATOM 643 O O . LYS A 1 81 ? -2.752 -8.016 -9.794 1.00 97.94 81 LYS A O 1
ATOM 648 N N . GLU A 1 82 ? -4.516 -6.620 -9.661 1.00 97.75 82 GLU A N 1
ATOM 649 C CA . GLU A 1 82 ? -3.963 -5.527 -10.471 1.00 97.75 82 GLU A CA 1
ATOM 650 C C . GLU A 1 82 ? -2.645 -5.002 -9.879 1.00 97.75 82 GLU A C 1
ATOM 652 O O . GLU A 1 82 ? -1.655 -4.827 -10.587 1.00 97.75 82 GLU A O 1
ATOM 657 N N . ASP A 1 83 ? -2.612 -4.806 -8.560 1.00 98.38 83 ASP A N 1
ATOM 658 C CA . ASP A 1 83 ? -1.438 -4.304 -7.856 1.00 98.38 83 ASP A CA 1
ATOM 659 C C . ASP A 1 83 ? -0.289 -5.311 -7.934 1.00 98.38 83 ASP A C 1
ATOM 661 O O . ASP A 1 83 ? 0.834 -4.917 -8.248 1.00 98.38 83 ASP A O 1
ATOM 665 N N . LYS A 1 84 ? -0.564 -6.612 -7.736 1.00 98.25 84 LYS A N 1
ATOM 666 C CA . LYS A 1 84 ? 0.438 -7.671 -7.929 1.00 98.25 84 LYS A CA 1
ATOM 667 C C . LYS A 1 84 ? 1.024 -7.625 -9.339 1.00 98.25 84 LYS A C 1
ATOM 669 O O . LYS A 1 84 ? 2.244 -7.611 -9.478 1.00 98.25 84 LYS A O 1
ATOM 674 N N . GLU A 1 85 ? 0.177 -7.622 -10.366 1.00 98.12 85 GLU A N 1
ATOM 675 C CA . GLU A 1 85 ? 0.616 -7.649 -11.766 1.00 98.12 85 GLU A CA 1
ATOM 676 C C . GLU A 1 85 ? 1.547 -6.470 -12.085 1.00 98.12 85 GLU A C 1
ATOM 678 O O . GLU A 1 85 ? 2.622 -6.666 -12.658 1.00 98.12 85 GLU A O 1
ATOM 683 N N . LEU A 1 86 ? 1.198 -5.260 -11.631 1.00 98.12 86 LEU A N 1
ATOM 684 C CA . LEU A 1 86 ? 2.030 -4.080 -11.853 1.00 98.12 86 LEU A CA 1
ATOM 685 C C . LEU A 1 86 ? 3.370 -4.166 -11.105 1.00 98.12 86 LEU A C 1
ATOM 687 O O . LEU A 1 86 ? 4.413 -3.899 -11.703 1.00 98.12 86 LEU A O 1
ATOM 691 N N . ILE A 1 87 ? 3.357 -4.580 -9.831 1.00 98.31 87 ILE A N 1
ATOM 692 C CA . ILE A 1 87 ? 4.570 -4.734 -9.009 1.00 98.31 87 ILE A CA 1
ATOM 693 C C . ILE A 1 87 ? 5.547 -5.706 -9.663 1.00 98.31 87 ILE A C 1
ATOM 695 O O . ILE A 1 87 ? 6.724 -5.383 -9.799 1.00 98.31 87 ILE A O 1
ATOM 699 N N . VAL A 1 88 ? 5.060 -6.870 -10.095 1.00 98.25 88 VAL A N 1
ATOM 700 C CA . VAL A 1 88 ? 5.886 -7.892 -10.747 1.00 98.25 88 VAL A CA 1
ATOM 701 C C . VAL A 1 88 ? 6.462 -7.368 -12.060 1.00 98.25 88 VAL A C 1
ATOM 703 O O . VAL A 1 88 ? 7.666 -7.461 -12.277 1.00 98.25 88 VAL A O 1
ATOM 706 N N . SER A 1 89 ? 5.633 -6.741 -12.900 1.00 97.38 89 SER A N 1
ATOM 707 C CA . SER A 1 89 ? 6.071 -6.251 -14.214 1.00 97.38 89 SER A CA 1
ATOM 708 C C . SER A 1 89 ? 7.134 -5.146 -14.150 1.00 97.38 89 SER A C 1
ATOM 710 O O . SER A 1 89 ? 7.989 -5.069 -15.029 1.00 97.38 89 SER A O 1
ATOM 712 N N . GLN A 1 90 ? 7.105 -4.297 -13.118 1.00 97.25 90 GLN A N 1
ATOM 713 C CA . GLN A 1 90 ? 8.019 -3.157 -12.990 1.00 97.25 90 GLN A CA 1
ATOM 714 C C . GLN A 1 90 ? 9.155 -3.380 -11.991 1.00 97.25 90 GLN A C 1
ATOM 716 O O . GLN A 1 90 ? 10.029 -2.519 -11.875 1.00 97.25 90 GLN A O 1
ATOM 721 N N . TYR A 1 91 ? 9.176 -4.518 -11.294 1.00 97.00 91 TYR A N 1
ATOM 722 C CA . TYR A 1 91 ? 10.102 -4.803 -10.199 1.00 97.00 91 TYR A CA 1
ATOM 723 C C . TYR A 1 91 ? 11.558 -4.437 -10.523 1.00 97.00 91 TYR A C 1
ATOM 725 O O . TYR A 1 91 ? 12.211 -3.745 -9.744 1.00 97.00 91 TYR A O 1
ATOM 733 N N . HIS A 1 92 ? 12.061 -4.818 -11.700 1.00 95.19 92 HIS A N 1
ATOM 734 C CA . HIS A 1 92 ? 13.462 -4.582 -12.081 1.00 95.19 92 HIS A CA 1
ATOM 735 C C . HIS A 1 92 ? 13.826 -3.111 -12.280 1.00 95.19 92 HIS A C 1
ATOM 737 O O . HIS A 1 92 ? 14.978 -2.739 -12.051 1.00 95.19 92 HIS A O 1
ATOM 743 N N . SER A 1 93 ? 12.850 -2.278 -12.646 1.00 94.94 93 SER A N 1
ATOM 744 C CA . SER A 1 93 ? 13.022 -0.828 -12.812 1.00 94.94 93 SER A CA 1
ATOM 745 C C . SER A 1 93 ? 12.933 -0.034 -11.508 1.00 94.94 93 SER A C 1
ATOM 747 O O . SER A 1 93 ? 13.266 1.147 -11.497 1.00 94.94 93 SER A O 1
ATOM 749 N N . MET A 1 94 ? 12.513 -0.665 -10.407 1.00 94.44 94 MET A N 1
ATOM 750 C CA . MET A 1 94 ? 12.383 0.003 -9.114 1.00 94.44 94 MET A CA 1
ATOM 751 C C . MET A 1 94 ? 13.734 0.243 -8.436 1.00 94.44 94 MET A C 1
ATOM 753 O O . MET A 1 94 ? 14.703 -0.511 -8.615 1.00 94.44 94 MET A O 1
ATOM 757 N N . ASP A 1 95 ? 13.743 1.237 -7.550 1.00 94.44 95 ASP A N 1
ATOM 758 C CA . ASP A 1 95 ? 14.842 1.491 -6.630 1.00 94.44 95 ASP A CA 1
ATOM 759 C C . ASP A 1 95 ? 15.182 0.265 -5.777 1.00 94.44 95 ASP A C 1
ATOM 761 O O . ASP A 1 95 ? 14.323 -0.498 -5.323 1.00 94.44 95 ASP A O 1
ATOM 765 N N . SER A 1 96 ? 16.476 0.089 -5.506 1.00 95.69 96 SER A N 1
ATOM 766 C CA . SER A 1 96 ? 16.995 -1.054 -4.746 1.00 95.69 96 SER A CA 1
ATOM 767 C C . SER A 1 96 ? 16.355 -1.192 -3.364 1.00 95.69 96 SER A C 1
ATOM 769 O O . SER A 1 96 ? 16.103 -2.311 -2.919 1.00 95.69 96 SER A O 1
ATOM 771 N N . ALA A 1 97 ? 16.044 -0.075 -2.699 1.00 94.62 97 ALA A N 1
ATOM 772 C CA . ALA A 1 97 ? 15.369 -0.088 -1.403 1.00 94.62 97 ALA A CA 1
ATOM 773 C C . ALA A 1 97 ? 13.963 -0.709 -1.491 1.00 94.62 97 ALA A C 1
ATOM 775 O O . ALA A 1 97 ? 13.606 -1.545 -0.658 1.00 94.62 97 ALA A O 1
ATOM 776 N N . VAL A 1 98 ? 13.200 -0.363 -2.531 1.00 95.69 98 VAL A N 1
ATOM 777 C CA . VAL A 1 98 ? 11.849 -0.889 -2.771 1.00 95.69 98 VAL A CA 1
ATOM 778 C C . VAL A 1 98 ? 11.915 -2.374 -3.118 1.00 95.69 98 VAL A C 1
ATOM 780 O O . VAL A 1 98 ? 11.186 -3.172 -2.530 1.00 95.69 98 VAL A O 1
ATOM 783 N N . LYS A 1 99 ? 12.859 -2.781 -3.977 1.00 97.19 99 LYS A N 1
ATOM 784 C CA . LYS A 1 99 ? 13.087 -4.200 -4.306 1.00 97.19 99 LYS A CA 1
ATOM 785 C C . LYS A 1 99 ? 13.374 -5.045 -3.064 1.00 97.19 99 LYS A C 1
ATOM 787 O O . LYS A 1 99 ? 12.772 -6.100 -2.872 1.00 97.19 99 LYS A O 1
ATOM 792 N N . ILE A 1 100 ? 14.249 -4.560 -2.180 1.00 97.38 100 ILE A N 1
ATOM 793 C CA . ILE A 1 100 ? 14.558 -5.229 -0.907 1.00 97.38 100 ILE A CA 1
ATOM 794 C C . ILE A 1 100 ? 13.312 -5.317 -0.016 1.00 97.38 100 ILE A C 1
ATOM 796 O O . ILE A 1 100 ? 13.072 -6.357 0.602 1.00 97.38 100 ILE A O 1
ATOM 800 N N . ALA A 1 101 ? 12.510 -4.252 0.058 1.00 97.56 101 ALA A N 1
ATOM 801 C CA . ALA A 1 101 ? 11.269 -4.252 0.828 1.00 97.56 101 ALA A CA 1
ATOM 802 C C . ALA A 1 101 ? 10.265 -5.289 0.295 1.00 97.56 101 ALA A C 1
ATOM 804 O O . ALA A 1 101 ? 9.732 -6.072 1.084 1.00 97.56 101 ALA A O 1
ATOM 805 N N . ILE A 1 102 ? 10.077 -5.358 -1.026 1.00 97.81 102 ILE A N 1
ATOM 806 C CA . ILE A 1 102 ? 9.218 -6.345 -1.696 1.00 97.81 102 ILE A CA 1
ATOM 807 C C . ILE A 1 102 ? 9.695 -7.765 -1.393 1.00 97.81 102 ILE A C 1
ATOM 809 O O . ILE A 1 102 ? 8.921 -8.571 -0.875 1.00 97.81 102 ILE A O 1
ATOM 813 N N . LEU A 1 103 ? 10.978 -8.065 -1.628 1.00 97.62 103 LEU A N 1
ATOM 814 C CA . LEU A 1 103 ? 11.537 -9.394 -1.366 1.00 97.62 103 LEU A CA 1
ATOM 815 C C . LEU A 1 103 ? 11.378 -9.805 0.099 1.00 97.62 103 LEU A C 1
ATOM 817 O O . LEU A 1 103 ? 11.053 -10.955 0.388 1.00 97.62 103 LEU A O 1
ATOM 821 N N . ASN A 1 104 ? 11.565 -8.881 1.041 1.00 97.62 104 ASN A N 1
ATOM 822 C CA . ASN A 1 104 ? 11.324 -9.175 2.450 1.00 97.62 104 ASN A CA 1
ATOM 823 C C . ASN A 1 104 ? 9.849 -9.453 2.739 1.00 97.62 104 ASN A C 1
ATOM 825 O O . ASN A 1 104 ? 9.553 -10.347 3.530 1.00 97.62 104 ASN A O 1
ATOM 829 N N . TYR A 1 105 ? 8.940 -8.732 2.089 1.00 97.56 105 TYR A N 1
ATOM 830 C CA . TYR A 1 105 ? 7.509 -8.906 2.287 1.00 97.56 105 TYR A CA 1
ATOM 831 C C . TYR A 1 105 ? 6.979 -10.238 1.739 1.00 97.56 105 TYR A C 1
ATOM 833 O O . TYR A 1 105 ? 6.065 -10.804 2.342 1.00 97.56 105 TYR A O 1
ATOM 841 N N . THR A 1 106 ? 7.599 -10.809 0.694 1.00 97.25 106 THR A N 1
ATOM 842 C CA . THR A 1 106 ? 7.233 -12.149 0.172 1.00 97.25 106 THR A CA 1
ATOM 843 C C . THR A 1 106 ? 7.263 -13.253 1.236 1.00 97.25 106 THR A C 1
ATOM 845 O O . THR A 1 106 ? 6.545 -14.238 1.129 1.00 97.25 106 THR A O 1
ATOM 848 N N . LYS A 1 107 ? 8.036 -13.079 2.318 1.00 96.69 107 LYS A N 1
ATOM 849 C CA . LYS A 1 107 ? 8.105 -14.026 3.447 1.00 96.69 107 LYS A CA 1
ATOM 850 C C . LYS A 1 107 ? 6.798 -14.125 4.240 1.00 96.69 107 LYS A C 1
ATOM 852 O O . LYS A 1 107 ? 6.598 -15.092 4.967 1.00 96.69 107 LYS A O 1
ATOM 857 N N . THR A 1 108 ? 5.953 -13.099 4.164 1.00 96.06 108 THR A N 1
ATOM 858 C CA . THR A 1 108 ? 4.706 -12.983 4.941 1.00 96.06 108 THR A CA 1
ATOM 859 C C . THR A 1 108 ? 3.471 -12.732 4.080 1.00 96.06 108 THR A C 1
ATOM 861 O O . THR A 1 108 ? 2.352 -12.829 4.583 1.00 96.06 108 THR A O 1
ATOM 864 N N . SER A 1 109 ? 3.664 -12.373 2.810 1.00 97.00 109 SER A N 1
ATOM 865 C CA . SER A 1 109 ? 2.584 -12.131 1.859 1.00 97.00 109 SER A CA 1
ATOM 866 C C . SER A 1 109 ? 1.891 -13.440 1.478 1.00 97.00 109 SER A C 1
ATOM 868 O O . SER A 1 109 ? 2.508 -14.499 1.388 1.00 97.00 109 SER A O 1
ATOM 870 N N . LYS A 1 110 ? 0.582 -13.358 1.251 1.00 95.62 110 LYS A N 1
ATOM 871 C CA . LYS A 1 110 ? -0.252 -14.430 0.692 1.00 95.62 110 LYS A CA 1
ATOM 872 C C . LYS A 1 110 ? -0.375 -14.311 -0.828 1.00 95.62 110 LYS A C 1
ATOM 874 O O . LYS A 1 110 ? -0.940 -15.200 -1.458 1.00 95.62 110 LYS A O 1
ATOM 879 N N . VAL A 1 111 ? 0.078 -13.194 -1.399 1.00 96.50 111 VAL A N 1
ATOM 880 C CA . VAL A 1 111 ? -0.139 -12.809 -2.799 1.00 96.50 111 VAL A CA 1
ATOM 881 C C . VAL A 1 111 ? 1.179 -12.757 -3.570 1.00 96.50 111 VAL A C 1
ATOM 883 O O . VAL A 1 111 ? 1.254 -13.287 -4.680 1.00 96.50 111 VAL A O 1
ATOM 886 N N . LEU A 1 112 ? 2.208 -12.133 -2.995 1.00 96.88 112 LEU A N 1
ATOM 887 C CA . LEU A 1 112 ? 3.547 -12.025 -3.570 1.00 96.88 112 LEU A CA 1
ATOM 888 C C . LEU A 1 112 ? 4.424 -13.173 -3.074 1.00 96.88 112 LEU A C 1
ATOM 890 O O . LEU A 1 112 ? 4.618 -13.332 -1.869 1.00 96.88 112 LEU A O 1
ATOM 894 N N . ILE A 1 113 ? 4.994 -13.929 -4.006 1.00 96.94 113 ILE A N 1
ATOM 895 C CA . ILE A 1 113 ? 5.940 -15.012 -3.726 1.00 96.94 113 ILE A CA 1
ATOM 896 C C . ILE A 1 113 ? 7.302 -14.683 -4.334 1.00 96.94 113 ILE A C 1
ATOM 898 O O . ILE A 1 113 ? 7.418 -13.835 -5.215 1.00 96.94 113 ILE A O 1
ATOM 902 N N . LYS A 1 114 ? 8.364 -15.321 -3.843 1.00 95.31 114 LYS A N 1
ATOM 903 C CA . LYS A 1 114 ? 9.734 -14.996 -4.263 1.00 95.31 114 LYS A CA 1
ATOM 904 C C . LYS A 1 114 ? 9.948 -15.253 -5.758 1.00 95.31 114 LYS A C 1
ATOM 906 O O . LYS A 1 114 ? 10.662 -14.497 -6.409 1.00 95.31 114 LYS A O 1
ATOM 911 N N . GLU A 1 115 ? 9.314 -16.297 -6.279 1.00 95.69 115 GLU A N 1
ATOM 912 C CA . GLU A 1 115 ? 9.380 -16.764 -7.664 1.00 95.69 115 GLU A CA 1
ATOM 913 C C . GLU A 1 115 ? 8.835 -15.728 -8.652 1.00 95.69 115 GLU A C 1
ATOM 915 O O . GLU A 1 115 ? 9.277 -15.695 -9.798 1.00 95.69 115 GLU A O 1
ATOM 920 N N . ASP A 1 116 ? 7.954 -14.828 -8.196 1.00 95.25 116 ASP A N 1
ATOM 921 C CA . ASP A 1 116 ? 7.449 -13.725 -9.016 1.00 95.25 116 ASP A CA 1
ATOM 922 C C . ASP A 1 116 ? 8.591 -12.791 -9.493 1.00 95.25 116 ASP A C 1
ATOM 924 O O . ASP A 1 116 ? 8.419 -12.061 -10.464 1.00 95.25 116 ASP A O 1
ATOM 928 N N . PHE A 1 117 ? 9.763 -12.808 -8.838 1.00 94.25 117 PHE A N 1
ATOM 929 C CA . PHE A 1 117 ? 10.846 -11.830 -9.035 1.00 94.25 117 PHE A CA 1
ATOM 930 C C . PHE A 1 117 ? 12.192 -12.438 -9.462 1.00 94.25 117 PHE A C 1
ATOM 932 O O . PHE A 1 117 ? 13.230 -11.784 -9.349 1.00 94.25 117 PHE A O 1
ATOM 939 N N . GLN A 1 118 ? 12.208 -13.702 -9.894 1.00 81.19 118 GLN A N 1
ATOM 940 C CA . GLN A 1 118 ? 13.442 -14.444 -10.198 1.00 81.19 118 GLN A CA 1
ATOM 941 C C . GLN A 1 118 ? 13.901 -14.383 -11.664 1.00 81.19 118 GLN A C 1
ATOM 943 O O . GLN A 1 118 ? 14.969 -14.916 -11.960 1.00 81.19 118 GLN A O 1
ATOM 948 N N . ASN A 1 119 ? 13.140 -13.731 -12.548 1.00 60.38 119 ASN A N 1
ATOM 949 C CA . ASN A 1 119 ? 13.422 -13.645 -13.987 1.00 60.38 119 ASN A CA 1
ATOM 950 C C . ASN A 1 119 ? 13.795 -12.234 -14.400 1.00 60.38 119 ASN A C 1
ATOM 952 O O . ASN A 1 119 ? 12.954 -11.355 -14.121 1.00 60.38 119 ASN A O 1
#